Protein AF-A0A7S2JU33-F1 (afdb_monomer_lite)

Foldseek 3Di:
DPDDDQADPPDDDDDPPDQLVVQLVVVVVCVVVVNDDDPPDPCSSRVSSVVSCVVPVVDPDPPDQDKGKHADDCVLQVVDADADDDADADFIFIDRPPDSDGPDTHNHHDDNDPDDDDPDPPDD

Radius of gyration: 17.49 Å; chains: 1; bounding box: 51×39×40 Å

Sequence (124 aa):
HKVKGAFFQAFIGVTPRNQIIFRYLEYFVEYYEDKRPITKTKSKGVVLLREAYDSLYSEKSNDHEFWQEVKFDSKLFPSVEKPVGERRACHFVVRIPGSDNVPFYSRVKGSRMCGGKDTGHKGK

pLDDT: mean 72.65, std 16.46, range [34.34, 94.31]

Organism: NCBI:txid163516

Structure (mmCIF, N/CA/C/O backbone):
data_AF-A0A7S2JU33-F1
#
_entry.id   AF-A0A7S2JU33-F1
#
loop_
_atom_site.group_PDB
_atom_site.id
_atom_site.type_symbol
_atom_site.label_atom_id
_atom_site.label_alt_id
_atom_site.label_comp_id
_atom_site.label_asym_id
_atom_site.label_entity_id
_atom_site.label_seq_id
_atom_site.pdbx_PDB_ins_code
_atom_site.Cartn_x
_atom_site.Cartn_y
_atom_site.Cartn_z
_atom_site.occupancy
_atom_site.B_iso_or_equiv
_atom_site.auth_seq_id
_atom_site.auth_comp_id
_atom_site.auth_asym_id
_atom_site.auth_atom_id
_atom_site.pdbx_PDB_model_num
ATOM 1 N N . HIS A 1 1 ? -2.837 -14.569 5.053 1.00 34.34 1 HIS A N 1
ATOM 2 C CA . HIS A 1 1 ? -1.585 -14.129 4.398 1.00 34.34 1 HIS A CA 1
ATOM 3 C C . HIS A 1 1 ? -1.361 -12.638 4.658 1.00 34.34 1 HIS A C 1
ATOM 5 O O . HIS A 1 1 ? -2.140 -11.836 4.168 1.00 34.34 1 HIS A O 1
ATOM 11 N N . LYS A 1 2 ? -0.345 -12.238 5.443 1.00 36.22 2 LYS A N 1
ATOM 12 C CA . LYS A 1 2 ? 0.034 -10.814 5.568 1.00 36.22 2 LYS A CA 1
ATOM 13 C C . LYS A 1 2 ? 0.818 -10.415 4.319 1.00 36.22 2 LYS A C 1
ATOM 15 O O . LYS A 1 2 ? 1.929 -10.904 4.119 1.00 36.22 2 LYS A O 1
ATOM 20 N N . VAL A 1 3 ? 0.240 -9.569 3.470 1.00 38.72 3 VAL A N 1
ATOM 21 C CA . VAL A 1 3 ? 0.933 -9.045 2.285 1.00 38.72 3 VAL A CA 1
ATOM 22 C C . VAL A 1 3 ? 2.077 -8.154 2.776 1.00 38.72 3 VAL A C 1
ATOM 24 O O . VAL A 1 3 ? 1.845 -7.115 3.390 1.00 38.72 3 VAL A O 1
ATOM 27 N N . LYS A 1 4 ? 3.324 -8.582 2.552 1.00 34.88 4 LYS A N 1
ATOM 28 C CA . LYS A 1 4 ? 4.512 -7.767 2.827 1.00 34.88 4 LYS A CA 1
ATOM 29 C C . LYS A 1 4 ? 4.674 -6.739 1.707 1.00 34.88 4 LYS A C 1
ATOM 31 O O . LYS A 1 4 ? 5.037 -7.090 0.592 1.00 34.88 4 LYS A O 1
ATOM 36 N N . GLY A 1 5 ? 4.424 -5.473 2.018 1.00 43.19 5 GLY A N 1
ATOM 37 C CA . GLY A 1 5 ? 4.799 -4.325 1.195 1.00 43.19 5 GLY A CA 1
ATOM 38 C C . GLY A 1 5 ? 4.353 -3.020 1.844 1.00 43.19 5 GLY A C 1
ATOM 39 O O . GLY A 1 5 ? 3.424 -3.014 2.651 1.00 43.19 5 GLY A O 1
ATOM 40 N N . ALA A 1 6 ? 5.050 -1.926 1.541 1.00 46.31 6 ALA A N 1
ATOM 41 C CA . ALA A 1 6 ? 4.662 -0.604 2.011 1.00 46.31 6 ALA A CA 1
ATOM 42 C C . ALA A 1 6 ? 3.395 -0.190 1.260 1.00 46.31 6 ALA A C 1
ATOM 44 O O . ALA A 1 6 ? 3.415 -0.061 0.042 1.00 46.31 6 ALA A O 1
ATOM 45 N N . PHE A 1 7 ? 2.286 -0.025 1.971 1.00 52.75 7 PHE A N 1
ATOM 46 C CA . PHE A 1 7 ? 1.099 0.577 1.390 1.00 52.75 7 PHE A CA 1
ATOM 47 C C . PHE A 1 7 ? 1.438 2.064 1.175 1.00 52.75 7 PHE A C 1
ATOM 49 O O . PHE A 1 7 ? 1.737 2.780 2.125 1.00 52.75 7 PHE A O 1
ATOM 56 N N . PHE A 1 8 ? 1.544 2.517 -0.073 1.00 54.62 8 PHE A N 1
ATOM 57 C CA . PHE A 1 8 ? 1.901 3.903 -0.372 1.00 54.62 8 PHE A CA 1
ATOM 58 C C . PHE A 1 8 ? 0.642 4.671 -0.740 1.00 54.62 8 PHE A C 1
ATOM 60 O O . PHE A 1 8 ? -0.039 4.365 -1.712 1.00 54.62 8 PHE A O 1
ATOM 67 N N . GLN A 1 9 ? 0.322 5.673 0.067 1.00 55.00 9 GLN A N 1
ATOM 68 C CA . GLN A 1 9 ? -0.805 6.560 -0.163 1.00 55.00 9 GLN A CA 1
ATOM 69 C C . GLN A 1 9 ? -0.299 7.836 -0.842 1.00 55.00 9 GLN A C 1
ATOM 71 O O . GLN A 1 9 ? -0.249 8.890 -0.216 1.00 55.00 9 GLN A O 1
ATOM 76 N N . ALA A 1 10 ? 0.148 7.744 -2.096 1.00 53.56 10 ALA A N 1
ATOM 77 C CA . ALA A 1 10 ? 0.360 8.954 -2.900 1.00 53.56 10 ALA A CA 1
ATOM 78 C C . ALA A 1 10 ? -0.877 9.329 -3.706 1.00 53.56 10 ALA A C 1
ATOM 80 O O . ALA A 1 10 ? -1.193 10.510 -3.802 1.00 53.56 10 ALA A O 1
ATOM 81 N N . PHE A 1 11 ? -1.604 8.340 -4.229 1.00 53.12 11 PHE A N 1
ATOM 82 C CA . PHE A 1 11 ? -2.826 8.559 -4.994 1.00 53.12 11 PHE A CA 1
ATOM 83 C C . PHE A 1 11 ? -3.828 7.453 -4.668 1.00 53.12 11 PHE A C 1
ATOM 85 O O . PHE A 1 11 ? -3.491 6.273 -4.721 1.00 53.12 11 PHE A O 1
ATOM 92 N N . ILE A 1 12 ? -5.051 7.839 -4.305 1.00 60.50 12 ILE A N 1
ATOM 93 C CA . ILE A 1 12 ? -6.171 6.916 -4.118 1.00 60.50 12 ILE A CA 1
ATOM 94 C C . ILE A 1 12 ? -7.207 7.251 -5.192 1.00 60.50 12 ILE A C 1
ATOM 96 O O . ILE A 1 12 ? -7.834 8.307 -5.136 1.00 60.50 12 ILE A O 1
ATOM 100 N N . GLY A 1 13 ? -7.373 6.363 -6.170 1.00 66.56 13 GLY A N 1
ATOM 101 C CA . GLY A 1 13 ? -8.532 6.357 -7.060 1.00 66.56 13 GLY A CA 1
ATOM 102 C C . GLY A 1 13 ? -9.539 5.340 -6.542 1.00 66.56 13 GLY A C 1
ATOM 103 O O . GLY A 1 13 ? -9.174 4.188 -6.322 1.00 66.56 13 GLY A O 1
ATOM 104 N N . VAL A 1 14 ? -1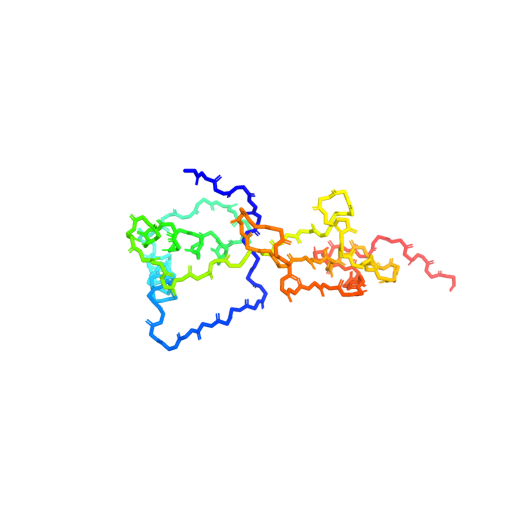0.783 5.757 -6.308 1.00 71.69 14 VAL A N 1
ATOM 105 C CA . VAL A 1 14 ? -11.844 4.874 -5.807 1.00 71.69 14 VAL A CA 1
ATOM 106 C C . VAL A 1 14 ? -13.170 5.161 -6.484 1.00 71.69 14 VAL A C 1
ATOM 108 O O . VAL A 1 14 ? -13.451 6.287 -6.891 1.00 71.69 14 VAL A O 1
ATOM 111 N N . THR A 1 15 ? -14.002 4.131 -6.574 1.00 74.94 15 THR A N 1
ATOM 112 C CA . THR A 1 15 ? -15.400 4.268 -6.974 1.00 74.94 15 THR A CA 1
ATOM 113 C C . THR A 1 15 ? -16.201 5.027 -5.905 1.00 74.94 15 THR A C 1
ATOM 115 O O . THR A 1 15 ? -15.839 5.010 -4.721 1.00 74.94 15 THR A O 1
ATOM 118 N N . PRO A 1 16 ? -17.307 5.701 -6.275 1.00 77.94 16 PRO A N 1
ATOM 119 C CA . PRO A 1 16 ? -18.219 6.272 -5.291 1.00 77.94 16 PRO A CA 1
ATOM 120 C C . PRO A 1 16 ? -18.680 5.213 -4.284 1.00 77.94 16 PRO A C 1
ATOM 122 O O . PRO A 1 16 ? -18.919 4.066 -4.651 1.00 77.94 16 PRO A O 1
ATOM 125 N N . ARG A 1 17 ? -18.849 5.608 -3.016 1.00 80.62 17 ARG A N 1
ATOM 126 C CA . ARG A 1 17 ? -19.317 4.720 -1.931 1.00 80.62 17 ARG A CA 1
ATOM 127 C C . ARG A 1 17 ? -18.389 3.533 -1.615 1.00 80.62 17 ARG A C 1
ATOM 129 O O . ARG A 1 17 ? -18.845 2.517 -1.101 1.00 80.62 17 ARG A O 1
ATOM 136 N N . ASN A 1 18 ? -17.087 3.664 -1.877 1.00 80.44 18 ASN A N 1
ATOM 137 C CA . ASN A 1 18 ? -16.110 2.621 -1.568 1.00 80.44 18 ASN A CA 1
ATOM 138 C C . ASN A 1 18 ? -16.001 2.353 -0.052 1.00 80.44 18 ASN A C 1
ATOM 140 O O . ASN A 1 18 ? -15.558 3.214 0.711 1.00 80.44 18 ASN A O 1
ATOM 144 N N . GLN A 1 19 ? -16.373 1.143 0.373 1.00 84.50 19 GLN A N 1
ATOM 145 C CA . GLN A 1 19 ? -16.446 0.762 1.789 1.00 84.50 19 GLN A CA 1
ATOM 146 C C . GLN A 1 19 ? -15.089 0.811 2.504 1.00 84.50 19 GLN A C 1
ATOM 148 O O . GLN A 1 19 ? -15.035 1.181 3.676 1.00 84.50 19 GLN A O 1
ATOM 153 N N . ILE A 1 20 ? -13.988 0.519 1.802 1.00 84.12 20 ILE A N 1
ATOM 154 C CA . ILE A 1 20 ? -12.632 0.592 2.369 1.00 84.12 20 ILE A CA 1
ATOM 155 C C . ILE A 1 20 ? -12.291 2.033 2.743 1.00 84.12 20 ILE A C 1
ATOM 157 O O . ILE A 1 20 ? -11.732 2.267 3.812 1.00 84.12 20 ILE A O 1
ATOM 161 N N . ILE A 1 21 ? -12.675 3.008 1.916 1.00 86.00 21 ILE A N 1
ATOM 162 C CA . ILE A 1 21 ? -12.450 4.426 2.223 1.00 86.00 21 ILE A CA 1
ATOM 163 C C . ILE A 1 21 ? -13.323 4.905 3.375 1.00 86.00 21 ILE A C 1
ATOM 165 O O . ILE A 1 21 ? -12.819 5.616 4.238 1.00 86.00 21 ILE A O 1
ATOM 169 N N . PHE A 1 22 ? -14.589 4.490 3.445 1.00 90.19 22 PHE A N 1
ATOM 170 C CA . PHE A 1 22 ? -15.429 4.820 4.601 1.00 90.19 22 PHE A CA 1
ATOM 171 C C . PHE A 1 22 ? -14.836 4.271 5.898 1.00 90.19 22 PHE A C 1
ATOM 173 O O . PHE A 1 22 ? -14.608 5.038 6.831 1.00 90.19 22 PHE A O 1
ATOM 180 N N . ARG A 1 23 ? -14.475 2.985 5.922 1.00 90.19 23 ARG A N 1
ATOM 181 C CA . ARG A 1 23 ? -13.854 2.358 7.094 1.00 90.19 23 ARG A CA 1
ATOM 182 C C . ARG A 1 23 ? -12.520 3.003 7.466 1.00 90.19 23 ARG A C 1
ATOM 184 O O . ARG A 1 23 ? -12.199 3.167 8.638 1.00 90.19 23 ARG A O 1
ATOM 191 N N . TYR A 1 24 ? -11.742 3.408 6.471 1.00 89.62 24 TYR A N 1
ATOM 192 C CA . TYR A 1 24 ? -10.502 4.142 6.683 1.00 89.62 24 TYR A CA 1
ATOM 193 C C . TYR A 1 24 ? -10.727 5.506 7.353 1.00 89.62 24 TYR A C 1
ATOM 195 O O . TYR A 1 24 ? -9.984 5.868 8.267 1.00 89.62 24 TYR A O 1
ATOM 203 N N . LEU A 1 25 ? -11.757 6.247 6.936 1.00 90.88 25 LEU A N 1
ATOM 204 C CA . LEU A 1 25 ? -12.137 7.513 7.565 1.00 90.88 25 LEU A CA 1
ATOM 205 C C . LEU A 1 25 ? -12.667 7.301 8.991 1.00 90.88 25 LEU A C 1
ATOM 207 O O . LEU A 1 25 ? -12.288 8.056 9.883 1.00 90.88 25 LEU A O 1
ATOM 211 N N . GLU A 1 26 ? -13.460 6.253 9.233 1.00 93.88 26 GLU A N 1
ATOM 212 C CA . GLU A 1 26 ? -13.903 5.856 10.581 1.00 93.88 26 GLU A CA 1
ATOM 213 C C . GLU A 1 26 ? -12.705 5.602 11.506 1.00 93.88 26 GLU A C 1
ATOM 215 O O . GLU A 1 26 ? -12.645 6.143 12.608 1.00 93.88 26 GLU A O 1
ATOM 220 N N . TYR A 1 27 ? -11.691 4.867 11.037 1.00 92.06 27 TYR A N 1
ATOM 221 C CA . TYR A 1 27 ? -10.481 4.614 11.825 1.00 92.06 27 TYR A CA 1
ATOM 222 C C . TYR A 1 27 ? -9.671 5.875 12.120 1.00 92.06 27 TYR A C 1
ATOM 224 O O . TYR A 1 27 ? -9.011 5.948 13.158 1.00 92.06 27 TYR A O 1
ATOM 232 N N . PHE A 1 28 ? -9.714 6.878 11.242 1.00 89.75 28 PHE A N 1
ATOM 233 C CA . PHE A 1 28 ? -9.148 8.183 11.563 1.00 89.75 28 PHE A CA 1
ATOM 234 C C . PHE A 1 28 ? -9.930 8.890 12.663 1.00 89.75 28 PHE A C 1
ATOM 236 O O . PHE A 1 28 ? -9.301 9.441 13.561 1.00 89.75 28 PHE A O 1
ATOM 243 N N . VAL A 1 29 ? -11.264 8.866 12.619 1.00 93.50 29 VAL A N 1
ATOM 244 C CA . VAL A 1 29 ? -12.100 9.439 13.685 1.00 93.50 29 VAL A CA 1
ATOM 245 C C . VAL A 1 29 ? -11.785 8.758 15.018 1.00 93.50 29 VAL A C 1
ATOM 247 O O . VAL A 1 29 ? -11.422 9.443 15.967 1.00 93.50 29 VAL A O 1
ATOM 250 N N . GLU A 1 30 ? -11.786 7.422 15.068 1.00 92.75 30 GLU A N 1
ATOM 251 C CA . GLU A 1 30 ? -11.417 6.658 16.271 1.00 92.75 30 GLU A CA 1
ATOM 252 C C . GLU A 1 30 ? -10.016 7.010 16.787 1.00 92.75 30 GLU A C 1
ATOM 254 O O . GLU A 1 30 ? -9.787 7.072 17.995 1.00 92.75 30 GLU A O 1
ATOM 259 N N . TYR A 1 31 ? -9.065 7.225 15.873 1.00 88.88 31 TYR A N 1
ATOM 260 C CA . TYR A 1 31 ? -7.710 7.630 16.221 1.00 88.88 31 TYR A CA 1
ATOM 261 C C . TYR A 1 31 ? -7.667 9.033 16.844 1.00 88.88 31 TYR A C 1
ATOM 263 O O . TYR A 1 31 ? -6.957 9.235 17.825 1.00 88.88 31 TYR A O 1
ATOM 271 N N . TYR A 1 32 ? -8.411 9.995 16.292 1.00 88.44 32 TYR A N 1
ATOM 272 C CA . TYR A 1 32 ? -8.48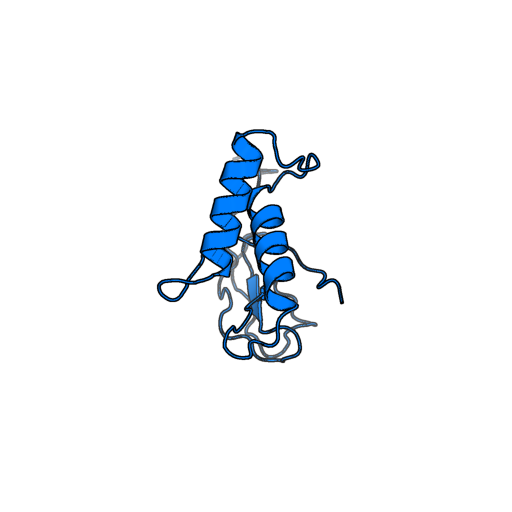8 11.358 16.830 1.00 88.44 32 TYR A CA 1
ATOM 273 C C . TYR A 1 32 ? -9.279 11.451 18.140 1.00 88.44 32 TYR A C 1
ATOM 275 O O . TYR A 1 32 ? -9.053 12.377 18.911 1.00 88.44 32 TYR A O 1
ATOM 283 N N . GLU A 1 33 ? -10.172 10.499 18.400 1.00 94.31 33 GLU A N 1
ATOM 284 C CA . GLU A 1 33 ? -10.922 10.375 19.655 1.00 94.31 33 GLU A CA 1
ATOM 285 C C . GLU A 1 33 ? -10.198 9.527 20.719 1.00 94.31 33 GLU A C 1
ATOM 287 O O . GLU A 1 33 ? -10.804 9.164 21.725 1.00 94.31 33 GLU A O 1
ATOM 292 N N . ASP A 1 34 ? -8.933 9.155 20.489 1.00 90.00 34 ASP A N 1
ATOM 293 C CA . ASP A 1 34 ? -8.124 8.292 21.366 1.00 90.00 34 ASP A CA 1
ATOM 294 C C . ASP A 1 34 ? -8.723 6.889 21.630 1.00 90.00 34 ASP A C 1
ATOM 296 O O . ASP A 1 34 ? -8.285 6.161 22.522 1.00 90.00 34 ASP A O 1
ATOM 300 N N . LYS A 1 35 ? -9.690 6.453 20.811 1.00 90.88 35 LYS A N 1
ATOM 301 C CA . LYS A 1 35 ? -10.331 5.126 20.893 1.00 90.88 35 LYS A CA 1
ATOM 302 C C . LYS A 1 35 ? -9.527 4.033 20.189 1.00 90.88 35 LYS A C 1
ATOM 304 O O . LYS A 1 35 ? -9.738 2.850 20.449 1.00 90.88 35 LYS A O 1
ATOM 309 N N . ARG A 1 36 ? -8.596 4.414 19.308 1.00 85.38 36 ARG A N 1
ATOM 310 C CA . ARG A 1 36 ? -7.726 3.494 18.563 1.00 85.38 36 ARG A CA 1
ATOM 311 C C . ARG A 1 36 ? -6.244 3.778 18.840 1.00 85.38 36 ARG 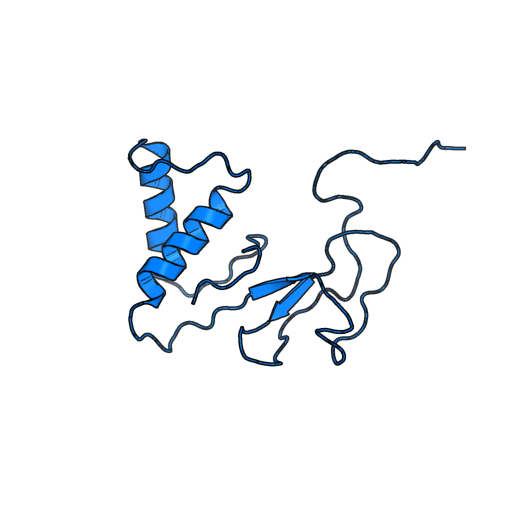A C 1
ATOM 313 O O . ARG A 1 36 ? -5.676 4.700 18.248 1.00 85.38 36 ARG A O 1
ATOM 320 N N . PRO A 1 37 ? -5.564 2.970 19.673 1.00 79.44 37 PRO A N 1
ATOM 321 C CA . PRO A 1 37 ? -4.131 3.117 19.884 1.00 79.44 37 PRO A CA 1
ATOM 322 C C . PRO A 1 37 ? -3.357 2.632 18.652 1.00 79.44 37 PRO A C 1
ATOM 324 O O . PRO A 1 37 ? -3.345 1.447 18.330 1.00 79.44 37 PRO A O 1
ATOM 327 N N . ILE A 1 38 ? -2.656 3.545 17.978 1.00 72.81 38 ILE A N 1
ATOM 328 C CA . ILE A 1 38 ? -1.723 3.203 16.897 1.00 72.81 38 ILE A CA 1
ATOM 329 C C . ILE A 1 38 ? -0.302 3.285 17.452 1.00 72.81 38 ILE A C 1
ATOM 331 O O . ILE A 1 38 ? 0.122 4.327 17.961 1.00 72.81 38 ILE A O 1
ATOM 335 N N . THR A 1 39 ? 0.466 2.196 17.341 1.00 61.78 39 THR A N 1
ATOM 336 C CA . THR A 1 39 ? 1.903 2.198 17.669 1.00 61.78 39 THR A CA 1
ATOM 337 C C . THR A 1 39 ? 2.630 3.313 16.913 1.00 61.78 39 THR A C 1
ATOM 339 O O . THR A 1 39 ? 2.218 3.668 15.815 1.00 61.78 39 THR A O 1
ATOM 342 N N . LYS A 1 40 ? 3.722 3.865 17.467 1.00 57.50 40 LYS A N 1
ATOM 343 C CA . LYS A 1 40 ? 4.495 5.005 16.917 1.00 57.50 40 LYS A CA 1
ATOM 344 C C . LYS A 1 40 ? 5.182 4.716 15.561 1.00 57.50 40 LYS A C 1
ATOM 346 O O . LYS A 1 40 ? 6.395 4.845 15.419 1.00 57.50 40 LYS A O 1
ATOM 351 N N . THR A 1 41 ? 4.430 4.341 14.537 1.00 59.56 41 THR A N 1
ATOM 352 C CA . THR A 1 41 ? 4.875 4.234 13.150 1.00 59.56 41 THR A CA 1
ATOM 353 C C . THR A 1 41 ? 4.682 5.579 12.458 1.00 59.56 41 THR A C 1
ATOM 355 O O . THR A 1 41 ? 3.646 6.223 12.613 1.00 59.56 41 THR A O 1
ATOM 358 N N . LYS A 1 42 ? 5.673 6.014 11.671 1.00 57.44 42 LYS A N 1
ATOM 359 C CA . LYS A 1 42 ? 5.708 7.350 11.043 1.00 57.44 42 LYS A CA 1
ATOM 360 C C . LYS A 1 42 ? 4.642 7.584 9.955 1.00 57.44 42 LYS A C 1
ATOM 362 O O . LYS A 1 42 ? 4.535 8.701 9.463 1.00 57.44 42 LYS A O 1
ATOM 367 N N . SER A 1 43 ? 3.836 6.581 9.603 1.00 69.88 43 SER A N 1
ATOM 368 C CA . SER A 1 43 ? 2.889 6.646 8.481 1.00 69.88 43 SER A CA 1
ATOM 369 C C . SER A 1 43 ? 1.489 6.184 8.897 1.00 69.88 43 SER A C 1
ATOM 371 O O . SER A 1 43 ? 1.027 5.127 8.483 1.00 69.88 43 SER A O 1
ATOM 373 N N . LYS A 1 44 ? 0.803 6.977 9.730 1.00 76.62 44 LYS A N 1
ATOM 374 C CA . LYS A 1 44 ? -0.532 6.644 10.275 1.00 76.62 44 LYS A CA 1
ATOM 375 C C . LYS A 1 44 ? -1.569 6.351 9.186 1.00 76.62 44 LYS A C 1
ATOM 377 O O . LYS A 1 44 ? -2.254 5.341 9.265 1.00 76.62 44 LYS A O 1
ATOM 382 N N . GLY A 1 45 ? -1.622 7.181 8.139 1.00 79.06 45 GLY A N 1
ATOM 383 C CA . GLY A 1 45 ? -2.565 6.994 7.030 1.00 79.06 45 GLY A CA 1
ATOM 384 C C . GLY A 1 45 ? -2.387 5.657 6.310 1.00 79.06 45 GLY A C 1
ATOM 385 O O . GLY A 1 45 ? -3.365 5.009 5.967 1.00 79.06 45 GLY A O 1
ATOM 386 N N . VAL A 1 46 ? -1.143 5.201 6.183 1.00 76.69 46 VAL A N 1
ATOM 387 C CA . VAL A 1 46 ? -0.796 3.913 5.578 1.00 76.69 46 VAL A CA 1
ATOM 388 C C . VAL A 1 46 ? -1.269 2.741 6.435 1.00 76.69 46 VAL A C 1
ATOM 390 O O . VAL A 1 46 ? -1.834 1.781 5.916 1.00 76.69 46 VAL A O 1
ATOM 393 N N . VAL A 1 47 ? -1.034 2.816 7.748 1.00 79.94 47 VAL A N 1
ATOM 394 C CA . VAL A 1 47 ? -1.421 1.759 8.691 1.00 79.94 47 VAL A CA 1
ATOM 395 C C . VAL A 1 47 ? -2.936 1.624 8.747 1.00 79.94 47 VAL A C 1
ATOM 397 O O . VAL A 1 47 ? -3.456 0.532 8.549 1.00 79.94 47 VAL A O 1
ATOM 400 N N . LEU A 1 48 ? -3.643 2.737 8.930 1.00 85.62 48 LEU A N 1
ATOM 401 C CA . LEU A 1 48 ? -5.098 2.729 9.036 1.00 85.62 48 LEU A CA 1
ATOM 402 C C . LEU A 1 48 ? -5.774 2.259 7.748 1.00 85.62 48 LEU A C 1
ATOM 404 O O . LEU A 1 48 ? -6.737 1.501 7.801 1.00 85.62 48 LEU A O 1
ATOM 408 N N . LEU A 1 49 ? -5.256 2.658 6.585 1.00 82.81 49 LEU A N 1
ATOM 409 C CA . LEU A 1 49 ? -5.820 2.225 5.309 1.00 82.81 49 LEU A CA 1
ATOM 410 C C . LEU A 1 49 ? -5.583 0.732 5.069 1.00 82.81 49 LEU A C 1
ATOM 412 O O . LEU A 1 49 ? -6.465 0.035 4.570 1.00 82.81 49 LEU A O 1
ATOM 416 N N . ARG A 1 50 ? -4.422 0.213 5.491 1.00 78.62 50 ARG A N 1
ATOM 417 C CA . ARG A 1 50 ? -4.152 -1.226 5.474 1.00 78.62 50 ARG A CA 1
ATOM 418 C C . ARG A 1 50 ? -5.105 -1.995 6.389 1.00 78.62 50 ARG A C 1
ATOM 420 O O . ARG A 1 50 ? -5.620 -3.028 5.977 1.00 78.62 50 ARG A O 1
ATOM 427 N N . GLU A 1 51 ? -5.334 -1.507 7.603 1.00 82.94 51 GLU A N 1
ATOM 428 C CA . GLU A 1 51 ? -6.266 -2.126 8.551 1.00 82.94 51 GLU A CA 1
ATOM 429 C C . GLU A 1 51 ? -7.702 -2.103 8.021 1.00 82.94 51 GLU A C 1
ATOM 431 O O . GLU A 1 51 ? -8.416 -3.096 8.146 1.00 82.94 51 GLU A O 1
ATOM 436 N N . ALA A 1 52 ? -8.123 -0.994 7.404 1.00 84.75 52 ALA A N 1
ATOM 437 C CA . ALA A 1 52 ? -9.448 -0.867 6.803 1.00 84.75 52 ALA A CA 1
ATOM 438 C C . ALA A 1 52 ? -9.628 -1.882 5.672 1.00 84.75 52 ALA A C 1
ATOM 440 O O . ALA A 1 52 ? -10.617 -2.617 5.652 1.00 84.75 52 ALA A O 1
ATOM 441 N N . TYR A 1 53 ? -8.625 -1.984 4.796 1.00 80.31 53 TYR A N 1
ATOM 442 C CA . TYR A 1 53 ? -8.580 -2.983 3.736 1.00 80.31 53 TYR A CA 1
ATOM 443 C C . TYR A 1 53 ? -8.674 -4.404 4.304 1.00 80.31 53 TYR A C 1
ATOM 445 O O . TYR A 1 53 ? -9.592 -5.136 3.955 1.00 80.31 53 TYR A O 1
ATOM 453 N N . ASP A 1 54 ? -7.774 -4.784 5.217 1.00 78.56 54 ASP A N 1
ATOM 454 C CA . ASP A 1 54 ? -7.725 -6.137 5.785 1.00 78.56 54 ASP A CA 1
ATOM 455 C C . ASP A 1 54 ? -9.024 -6.507 6.527 1.00 78.56 54 ASP A C 1
ATOM 457 O O . ASP A 1 54 ? -9.425 -7.670 6.500 1.00 78.56 54 ASP A O 1
ATOM 461 N N . SER A 1 55 ? -9.697 -5.533 7.156 1.00 84.19 55 SER A N 1
ATOM 462 C CA . SER A 1 55 ? -10.953 -5.768 7.883 1.00 84.19 55 SER A CA 1
ATOM 463 C C . SER A 1 55 ? -12.128 -6.133 6.976 1.00 84.19 55 SER A C 1
ATOM 465 O O . SER A 1 55 ? -12.971 -6.931 7.371 1.00 84.19 55 SER A O 1
ATOM 467 N N . LEU A 1 56 ? -12.158 -5.596 5.754 1.00 78.19 56 LEU A N 1
ATOM 468 C CA . LEU A 1 56 ? -13.237 -5.826 4.789 1.00 78.19 56 LEU A CA 1
ATOM 469 C C . LEU A 1 56 ? -12.878 -6.908 3.763 1.00 78.19 56 LEU A C 1
ATOM 471 O O . LEU A 1 56 ? -13.747 -7.622 3.283 1.00 78.19 56 LEU A O 1
ATOM 475 N N . TYR A 1 57 ? -11.590 -7.087 3.461 1.00 70.19 57 TYR A N 1
ATOM 476 C CA . TYR A 1 57 ? -11.110 -8.063 2.476 1.00 70.19 57 TYR A CA 1
ATOM 477 C C . TYR A 1 57 ? -11.204 -9.523 2.960 1.00 70.19 57 TYR A C 1
ATOM 479 O O . TYR A 1 57 ? -11.009 -10.454 2.183 1.00 70.19 57 TYR A O 1
ATOM 487 N N . SER A 1 58 ? -11.510 -9.752 4.243 1.00 59.66 58 SER A N 1
ATOM 488 C CA . SER A 1 58 ? -11.851 -11.094 4.738 1.00 59.66 58 SER A CA 1
ATOM 489 C C . SER A 1 58 ? -13.242 -11.571 4.292 1.00 59.66 58 SER A C 1
ATOM 491 O O . SER A 1 58 ? -13.548 -12.759 4.408 1.00 59.66 58 SER A O 1
ATOM 493 N N . GLU A 1 59 ? -14.051 -10.681 3.710 1.00 52.66 59 GLU A N 1
ATOM 494 C CA . GLU A 1 59 ? -15.346 -11.006 3.125 1.00 52.66 59 GLU A CA 1
ATOM 495 C C . GLU A 1 59 ? -15.227 -11.123 1.598 1.00 52.66 59 GLU A C 1
ATOM 497 O O . GLU A 1 59 ? -14.559 -10.337 0.932 1.00 52.66 59 GLU A O 1
ATOM 502 N N . LYS A 1 60 ? -15.843 -12.173 1.050 1.00 49.84 60 LYS A N 1
ATOM 503 C CA . LYS A 1 60 ? -15.739 -12.688 -0.326 1.00 49.84 60 LYS A CA 1
ATOM 504 C C . LYS A 1 60 ? -16.253 -11.716 -1.408 1.00 49.84 60 LYS A C 1
ATOM 506 O O . LYS A 1 60 ? -17.218 -12.025 -2.102 1.00 49.84 60 LYS A O 1
ATOM 511 N N . SER A 1 61 ? -15.624 -10.562 -1.575 1.00 49.47 61 SER A N 1
ATOM 512 C CA . SER A 1 61 ? -15.948 -9.603 -2.631 1.00 49.47 61 SER A CA 1
ATOM 513 C C . SER A 1 61 ? -14.879 -9.649 -3.724 1.00 49.47 61 SER A C 1
ATOM 515 O O . SER A 1 61 ? -13.752 -9.204 -3.523 1.00 49.47 61 SER A O 1
ATOM 517 N N . ASN A 1 62 ? -15.238 -10.201 -4.887 1.00 52.62 62 ASN A N 1
ATOM 518 C CA . ASN A 1 62 ? -14.417 -10.173 -6.106 1.00 52.62 62 ASN A CA 1
ATOM 519 C C . ASN A 1 62 ? -14.459 -8.803 -6.822 1.00 52.62 62 ASN A C 1
ATOM 521 O O . ASN A 1 62 ? -13.845 -8.657 -7.874 1.00 52.62 62 ASN A O 1
ATOM 525 N N . ASP A 1 63 ? -15.145 -7.797 -6.265 1.00 55.53 63 ASP A N 1
ATOM 526 C CA . ASP A 1 63 ? -15.385 -6.504 -6.929 1.00 55.53 63 ASP A CA 1
ATOM 527 C C . ASP A 1 63 ? -14.308 -5.447 -6.619 1.00 55.53 63 ASP A C 1
ATOM 529 O O . ASP A 1 63 ? -14.433 -4.272 -6.984 1.00 55.53 63 ASP A O 1
ATOM 533 N N . HIS A 1 64 ? -13.243 -5.823 -5.908 1.00 57.84 64 HIS A N 1
ATOM 534 C CA . HIS A 1 64 ? -12.176 -4.910 -5.506 1.00 57.84 64 HIS A CA 1
ATOM 535 C C . HIS A 1 64 ? -10.816 -5.413 -5.985 1.00 57.84 64 HIS A C 1
ATOM 537 O O . HIS A 1 64 ? -10.228 -6.321 -5.400 1.00 57.84 64 HIS A O 1
ATOM 543 N N . GLU A 1 65 ? -10.276 -4.776 -7.025 1.00 64.50 65 GLU A N 1
ATOM 544 C CA . GLU A 1 65 ? -8.887 -4.993 -7.414 1.00 64.50 65 GLU A CA 1
ATOM 545 C C . GLU A 1 65 ? -7.954 -4.176 -6.519 1.00 64.50 65 GLU A C 1
ATOM 547 O O . GLU A 1 65 ? -7.959 -2.943 -6.520 1.00 64.50 65 GLU A O 1
ATOM 552 N N . PHE A 1 66 ? -7.125 -4.872 -5.741 1.00 69.31 66 PHE A N 1
ATOM 553 C CA . PHE A 1 66 ? -6.077 -4.229 -4.965 1.00 69.31 66 PHE A CA 1
ATOM 554 C C . PHE A 1 66 ? -4.818 -4.068 -5.800 1.00 69.31 66 PHE A C 1
ATOM 556 O O . PHE A 1 66 ? -4.152 -5.040 -6.164 1.00 69.31 66 PHE A O 1
ATOM 563 N N . TRP A 1 67 ? -4.475 -2.819 -6.073 1.00 76.00 67 TRP A N 1
ATOM 564 C CA . TRP A 1 67 ? -3.263 -2.469 -6.786 1.00 76.00 67 TRP A CA 1
ATOM 565 C C . TRP A 1 67 ? -2.216 -1.987 -5.790 1.00 76.00 67 TRP A C 1
ATOM 567 O O . TRP A 1 67 ? -2.413 -1.028 -5.045 1.00 76.00 67 TRP A O 1
ATOM 577 N N . GLN A 1 68 ? -1.094 -2.694 -5.755 1.00 75.12 68 GLN A N 1
ATOM 578 C CA . GLN A 1 68 ? -0.017 -2.463 -4.815 1.00 75.12 68 GLN A CA 1
ATOM 579 C C . GLN A 1 68 ? 1.121 -1.711 -5.489 1.00 75.12 68 GLN A C 1
ATOM 581 O O . GLN A 1 68 ? 1.740 -2.216 -6.425 1.00 75.12 68 GLN A O 1
ATOM 586 N N . GLU A 1 69 ? 1.461 -0.544 -4.955 1.00 77.88 69 GLU A N 1
ATOM 587 C CA . GLU A 1 69 ? 2.684 0.143 -5.340 1.00 77.88 69 GLU A CA 1
ATOM 588 C C . GLU A 1 69 ? 3.903 -0.464 -4.623 1.00 77.88 69 GLU A C 1
ATOM 590 O O . GLU A 1 69 ? 3.911 -0.640 -3.402 1.00 77.88 69 GLU A O 1
ATOM 595 N N . VAL A 1 70 ? 4.948 -0.800 -5.378 1.00 80.62 70 VAL A N 1
ATOM 596 C CA . VAL A 1 70 ? 6.232 -1.290 -4.864 1.00 80.62 70 VAL A CA 1
ATOM 597 C C . VAL A 1 70 ? 7.392 -0.633 -5.602 1.00 80.62 70 VAL A C 1
ATOM 599 O O . VAL A 1 70 ? 7.252 -0.134 -6.717 1.00 80.62 70 VAL A O 1
ATOM 602 N N . LYS A 1 71 ? 8.573 -0.608 -4.980 1.00 82.94 71 LYS A N 1
ATOM 603 C CA . LYS A 1 71 ? 9.780 -0.072 -5.620 1.00 82.94 71 LYS A CA 1
ATOM 604 C C . LYS A 1 71 ? 10.135 -0.917 -6.847 1.00 82.94 71 LYS A C 1
ATOM 606 O O . LYS A 1 71 ? 10.124 -2.144 -6.763 1.00 82.94 71 LYS A O 1
ATOM 611 N N . PHE A 1 72 ? 10.474 -0.265 -7.958 1.00 86.25 72 PHE A N 1
ATOM 612 C CA . PHE A 1 72 ? 10.942 -0.960 -9.154 1.00 86.25 72 PHE A CA 1
ATOM 613 C C . PHE A 1 72 ? 12.228 -1.747 -8.860 1.00 86.25 72 PHE A C 1
ATOM 615 O O . PHE A 1 72 ? 13.182 -1.211 -8.290 1.00 86.25 72 PHE A O 1
ATOM 622 N N . ASP A 1 73 ? 12.254 -2.999 -9.307 1.00 86.69 73 ASP A N 1
ATOM 623 C CA . ASP A 1 73 ? 13.417 -3.881 -9.325 1.00 86.69 73 ASP A CA 1
ATOM 624 C C . ASP A 1 73 ? 13.409 -4.631 -10.661 1.00 86.69 73 ASP A C 1
ATOM 626 O O . ASP A 1 73 ? 12.456 -5.344 -10.973 1.00 86.69 73 ASP A O 1
ATOM 630 N N . SER A 1 74 ? 14.468 -4.485 -11.458 1.00 88.44 74 SER A N 1
ATOM 631 C CA . SER A 1 74 ? 14.545 -5.099 -12.788 1.00 88.44 74 SER A CA 1
ATOM 632 C C . SER A 1 74 ? 14.597 -6.628 -12.767 1.00 88.44 74 SER A C 1
ATOM 634 O O . SER A 1 74 ? 14.369 -7.248 -13.798 1.00 88.44 74 SER A O 1
ATOM 636 N N . LYS A 1 75 ? 14.936 -7.246 -11.629 1.00 89.06 75 LYS A N 1
ATOM 637 C CA . LYS A 1 75 ? 14.879 -8.704 -11.463 1.00 89.06 75 LYS A CA 1
ATOM 638 C C . LYS A 1 75 ? 13.453 -9.174 -11.202 1.00 89.06 75 LYS A C 1
ATOM 640 O O . LYS A 1 75 ? 13.085 -10.249 -11.655 1.00 89.06 75 LYS A O 1
ATOM 645 N N . LEU A 1 76 ? 12.675 -8.378 -10.468 1.00 85.44 76 LEU A N 1
ATOM 646 C CA . LEU A 1 76 ? 11.280 -8.693 -10.152 1.00 85.44 76 LEU A CA 1
ATOM 647 C C . LEU A 1 76 ? 10.327 -8.309 -11.289 1.00 85.44 76 LEU A C 1
ATOM 649 O O . LEU A 1 76 ? 9.285 -8.935 -11.434 1.00 85.44 76 LEU A O 1
ATOM 653 N N . PHE A 1 77 ? 10.685 -7.304 -12.090 1.00 89.38 77 PHE A N 1
ATOM 654 C CA . PHE A 1 77 ? 9.863 -6.781 -13.182 1.00 89.38 77 PHE A CA 1
ATOM 655 C C . PHE A 1 77 ? 10.686 -6.653 -14.476 1.00 89.38 77 PHE A C 1
ATOM 657 O O . PHE A 1 77 ? 10.923 -5.538 -14.945 1.00 89.38 77 PHE A O 1
ATOM 664 N N . PRO A 1 78 ? 11.167 -7.771 -15.057 1.00 90.62 78 PRO A N 1
ATOM 665 C CA . PRO A 1 78 ? 12.063 -7.740 -16.216 1.00 90.62 78 PRO A CA 1
ATOM 666 C C . PRO A 1 78 ? 11.392 -7.222 -17.497 1.00 90.62 78 PRO A C 1
ATOM 668 O O . PRO A 1 78 ? 12.082 -6.727 -18.384 1.00 90.62 78 PRO A O 1
ATOM 671 N N . SER A 1 79 ? 10.063 -7.321 -17.590 1.00 89.56 79 SER A N 1
ATOM 672 C CA . SER A 1 79 ? 9.256 -6.826 -18.713 1.00 89.56 79 SER A CA 1
ATOM 673 C C . SER A 1 79 ? 8.970 -5.323 -18.652 1.00 89.56 79 SER A C 1
ATOM 675 O O . SER A 1 79 ? 8.525 -4.744 -19.640 1.00 89.56 79 SER A O 1
ATOM 677 N N . VAL A 1 80 ? 9.214 -4.679 -17.508 1.00 89.25 80 VAL A N 1
ATOM 678 C CA . VAL A 1 80 ? 8.972 -3.248 -17.321 1.00 89.25 80 VAL A CA 1
ATOM 679 C C . VAL A 1 80 ? 10.209 -2.470 -17.752 1.00 89.25 80 VAL A C 1
ATOM 681 O O . VAL A 1 80 ? 11.328 -2.737 -17.306 1.00 89.25 80 VAL A O 1
ATOM 684 N N . GLU A 1 81 ? 10.003 -1.476 -18.614 1.00 91.31 81 GLU A N 1
ATOM 685 C CA . GLU A 1 81 ? 11.068 -0.594 -19.080 1.00 91.31 81 GLU A CA 1
ATOM 686 C C . GLU A 1 81 ? 11.779 0.084 -17.898 1.00 91.31 81 GLU A C 1
ATOM 688 O O . GLU A 1 81 ? 11.151 0.611 -16.975 1.00 91.31 81 GLU A O 1
ATOM 693 N N . LYS A 1 82 ? 13.117 0.071 -17.926 1.00 89.62 82 LYS A N 1
ATOM 694 C CA . LYS A 1 82 ? 13.933 0.608 -16.835 1.00 89.62 82 LYS A CA 1
ATOM 695 C C . LYS A 1 82 ? 13.713 2.120 -16.693 1.00 89.62 82 LYS A C 1
ATOM 697 O O . LYS A 1 82 ? 13.925 2.845 -17.664 1.00 89.62 82 LYS A O 1
ATOM 702 N N . PRO A 1 83 ? 13.407 2.623 -15.483 1.00 86.81 83 PRO A N 1
ATOM 703 C CA . PRO A 1 83 ? 13.249 4.054 -15.263 1.00 86.81 83 PRO A CA 1
ATOM 704 C C . PRO A 1 83 ? 14.538 4.830 -15.576 1.00 86.81 83 PRO A C 1
ATOM 706 O O . PRO A 1 83 ? 15.617 4.481 -15.082 1.00 86.81 83 PRO A O 1
ATOM 709 N N . VAL A 1 84 ? 14.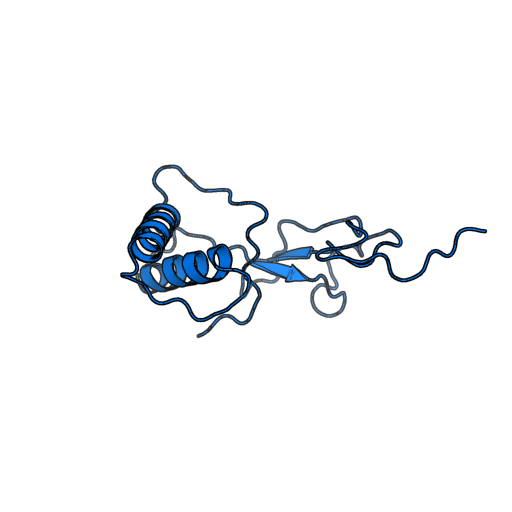429 5.910 -16.350 1.00 85.25 84 VAL A N 1
ATOM 710 C CA . VAL A 1 84 ? 15.560 6.762 -16.761 1.00 85.25 84 VAL A CA 1
ATOM 711 C C . VAL A 1 84 ? 15.809 7.919 -15.783 1.00 85.25 84 VAL A C 1
ATOM 713 O O . VAL A 1 84 ? 14.942 8.272 -14.987 1.00 85.25 84 VAL A O 1
ATOM 716 N N . GLY A 1 85 ? 17.004 8.519 -15.815 1.00 80.81 85 GLY A N 1
ATOM 717 C CA . GLY A 1 85 ? 17.394 9.652 -14.962 1.00 80.81 85 GLY A CA 1
ATOM 718 C C . GLY A 1 85 ? 18.345 9.302 -13.807 1.00 80.81 85 GLY A C 1
ATOM 719 O O . GLY A 1 85 ? 18.675 8.138 -13.554 1.00 80.81 85 GLY A O 1
ATOM 720 N N . GLU A 1 86 ? 18.797 10.342 -13.103 1.00 74.06 86 GLU A N 1
ATOM 721 C CA . GLU A 1 86 ? 19.895 10.283 -12.114 1.00 74.06 86 GLU A CA 1
ATOM 722 C C . GLU A 1 86 ? 19.434 10.379 -10.655 1.00 74.06 86 GLU A C 1
ATOM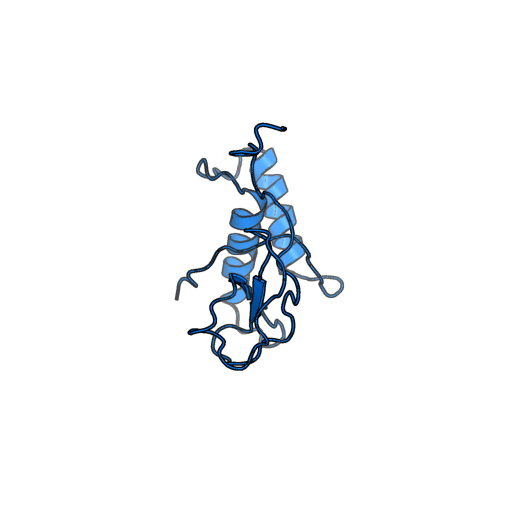 724 O O . GLU A 1 86 ? 20.226 10.335 -9.714 1.00 74.06 86 GLU A O 1
ATOM 729 N N . ARG A 1 87 ? 18.136 10.569 -10.438 1.00 73.69 87 ARG A N 1
ATOM 730 C CA . ARG A 1 87 ? 17.587 10.763 -9.100 1.00 73.69 87 ARG A CA 1
ATOM 731 C C . ARG A 1 87 ? 17.400 9.419 -8.393 1.00 73.69 87 ARG A C 1
ATOM 733 O O . ARG A 1 87 ? 17.293 8.370 -9.025 1.00 73.69 87 ARG A O 1
ATOM 740 N N . ARG A 1 88 ? 17.382 9.439 -7.058 1.00 69.19 88 ARG A N 1
ATOM 741 C CA . ARG A 1 88 ? 17.487 8.218 -6.234 1.00 69.19 88 ARG A CA 1
ATOM 742 C C . ARG A 1 88 ? 16.162 7.644 -5.731 1.00 69.19 88 ARG A C 1
ATOM 744 O O . ARG A 1 88 ? 16.162 6.541 -5.190 1.00 69.19 88 ARG A O 1
ATOM 751 N N . ALA A 1 89 ? 15.057 8.371 -5.862 1.00 68.75 89 ALA A N 1
ATOM 752 C CA . ALA A 1 89 ? 13.763 7.986 -5.299 1.00 68.75 89 ALA A CA 1
ATOM 753 C C . ALA A 1 89 ? 12.664 7.928 -6.370 1.00 68.75 89 ALA A C 1
ATOM 755 O O . ALA A 1 89 ? 12.926 8.158 -7.551 1.00 68.75 89 ALA A O 1
ATOM 756 N N . CYS A 1 90 ? 11.443 7.599 -5.941 1.00 73.81 90 CYS A N 1
ATOM 757 C CA . CYS A 1 90 ? 10.232 7.700 -6.758 1.00 73.81 90 CYS A CA 1
ATOM 758 C C . CYS A 1 90 ? 10.279 6.913 -8.078 1.00 73.81 90 CYS A C 1
ATOM 760 O O . CYS A 1 90 ? 9.814 7.402 -9.098 1.00 73.81 90 CYS A O 1
ATOM 762 N N . HIS A 1 91 ? 10.876 5.719 -8.068 1.00 82.56 91 HIS A N 1
ATOM 763 C CA . HIS A 1 91 ? 10.770 4.751 -9.159 1.00 82.56 91 HIS A CA 1
ATOM 764 C C . HIS A 1 91 ? 9.944 3.570 -8.663 1.00 82.56 91 HIS A C 1
ATOM 766 O O . HIS A 1 91 ? 10.461 2.638 -8.041 1.00 82.56 91 HIS A O 1
ATOM 772 N N . PHE A 1 92 ? 8.642 3.659 -8.888 1.00 85.31 92 PHE A N 1
ATOM 773 C CA . PHE A 1 92 ? 7.680 2.690 -8.397 1.00 85.31 92 PHE A CA 1
ATOM 774 C C . PHE A 1 92 ? 6.950 2.010 -9.551 1.00 85.31 92 PHE A C 1
ATOM 776 O O . PHE A 1 92 ? 6.825 2.565 -10.646 1.00 85.31 92 PHE A O 1
ATOM 783 N N . VAL A 1 93 ? 6.486 0.798 -9.280 1.00 85.62 93 VAL A N 1
ATOM 784 C CA . VAL A 1 93 ? 5.569 0.036 -10.121 1.00 85.62 93 VAL A CA 1
ATOM 785 C C . VAL A 1 93 ? 4.307 -0.239 -9.323 1.00 85.62 93 VAL A C 1
ATOM 787 O O . VAL A 1 93 ? 4.374 -0.528 -8.130 1.00 85.62 93 VAL A O 1
ATOM 790 N N . VAL A 1 94 ? 3.163 -0.167 -9.982 1.00 84.44 94 VAL A N 1
ATOM 791 C CA . VAL A 1 94 ? 1.875 -0.585 -9.444 1.00 84.44 94 VAL A CA 1
ATOM 792 C C . VAL A 1 94 ? 1.594 -1.964 -10.011 1.00 84.44 94 VAL A C 1
ATOM 794 O O . VAL A 1 94 ? 1.526 -2.112 -11.226 1.00 84.44 94 VAL A O 1
ATOM 797 N N . ARG A 1 95 ? 1.462 -2.968 -9.145 1.00 81.31 95 ARG A N 1
ATOM 798 C CA . ARG A 1 95 ? 1.191 -4.362 -9.516 1.00 81.31 95 ARG A CA 1
ATOM 799 C C . ARG A 1 95 ? -0.096 -4.866 -8.891 1.00 81.31 95 ARG A C 1
ATOM 801 O O . ARG A 1 95 ? -0.453 -4.457 -7.789 1.00 81.31 95 ARG A O 1
ATOM 808 N N . ILE A 1 96 ? -0.716 -5.847 -9.528 1.00 81.00 96 ILE A N 1
ATOM 809 C CA . ILE A 1 96 ? -1.767 -6.650 -8.899 1.00 81.00 96 ILE A CA 1
ATOM 810 C C . ILE A 1 96 ? -1.083 -7.807 -8.153 1.00 81.00 96 ILE A C 1
ATOM 812 O O . ILE A 1 96 ? -0.358 -8.589 -8.775 1.00 81.00 96 ILE A O 1
ATOM 816 N N . PRO A 1 97 ? -1.202 -7.938 -6.817 1.00 74.56 97 PRO A N 1
ATOM 817 C CA . PRO A 1 97 ? -0.526 -9.015 -6.106 1.00 74.56 97 PRO A CA 1
ATOM 818 C C . PRO A 1 97 ? -0.941 -10.407 -6.596 1.00 74.56 97 PRO A C 1
ATOM 820 O O . PRO A 1 97 ? -2.120 -10.726 -6.621 1.00 74.56 97 PRO A O 1
ATOM 823 N N . GLY A 1 98 ? 0.041 -11.247 -6.947 1.00 75.25 98 GLY A N 1
ATOM 824 C CA . GLY A 1 98 ? -0.214 -12.592 -7.481 1.00 75.25 98 GLY A CA 1
ATOM 825 C C . GLY A 1 98 ? -0.355 -12.638 -9.005 1.00 75.25 98 GLY A C 1
ATOM 826 O O . GLY A 1 98 ? -0.560 -13.712 -9.553 1.00 75.25 98 GLY A O 1
ATOM 827 N N . SER A 1 99 ? -0.204 -11.496 -9.677 1.00 78.56 99 SER A N 1
ATOM 828 C CA . SER A 1 99 ? -0.163 -11.368 -11.130 1.00 78.56 99 SER A CA 1
ATOM 829 C C . SER A 1 99 ? 1.156 -10.727 -11.573 1.00 78.56 99 SER A C 1
ATOM 831 O O . SER A 1 99 ? 1.765 -9.962 -10.819 1.00 78.56 99 SER A O 1
ATOM 833 N N . ASP A 1 100 ? 1.553 -10.998 -12.815 1.00 78.94 100 ASP A N 1
ATOM 834 C CA . ASP A 1 100 ? 2.647 -10.301 -13.505 1.00 78.94 100 ASP A CA 1
ATOM 835 C C . ASP A 1 100 ? 2.190 -8.969 -14.132 1.00 78.94 100 ASP A C 1
ATOM 837 O O . ASP A 1 100 ? 2.974 -8.268 -14.773 1.00 78.94 100 ASP A O 1
ATOM 841 N N . ASN A 1 101 ? 0.917 -8.598 -13.950 1.00 82.62 101 ASN A N 1
ATOM 842 C CA . ASN A 1 101 ? 0.361 -7.367 -14.488 1.00 82.62 101 ASN A CA 1
ATOM 843 C C . ASN A 1 101 ? 0.872 -6.132 -13.723 1.00 82.62 101 ASN A C 1
ATOM 845 O O . ASN A 1 101 ? 0.664 -5.994 -12.510 1.00 82.62 101 ASN A O 1
ATOM 849 N N . VAL A 1 102 ? 1.504 -5.217 -14.464 1.00 85.19 102 VAL A N 1
ATOM 850 C CA . VAL A 1 102 ? 1.997 -3.918 -13.990 1.00 85.19 102 VAL A CA 1
ATOM 851 C C . VAL A 1 102 ? 1.281 -2.808 -14.767 1.00 85.19 102 VAL A C 1
ATOM 853 O O . VAL A 1 102 ? 1.816 -2.311 -15.760 1.00 85.19 102 VAL A O 1
ATOM 856 N N . PRO A 1 103 ? 0.059 -2.419 -14.364 1.00 81.38 103 PRO A N 1
ATOM 857 C CA . PRO A 1 103 ? -0.732 -1.434 -15.103 1.00 81.38 103 PRO A CA 1
ATOM 858 C C . PRO A 1 103 ? -0.107 -0.032 -15.127 1.00 81.38 103 PRO A C 1
ATOM 860 O O . PRO A 1 103 ? -0.314 0.715 -16.082 1.00 81.38 103 PRO A O 1
ATOM 863 N N . PHE A 1 104 ? 0.681 0.333 -14.108 1.00 84.50 104 PHE A N 1
ATOM 864 C CA . PHE A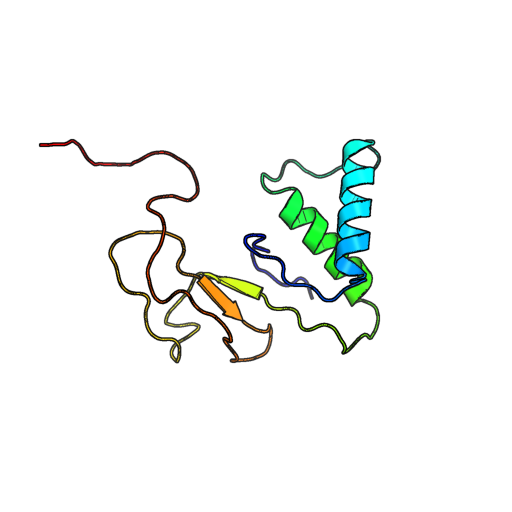 1 104 ? 1.359 1.629 -14.044 1.00 84.50 104 PHE A CA 1
ATOM 865 C C . PHE A 1 104 ? 2.791 1.474 -13.553 1.00 84.50 104 PHE A C 1
ATOM 867 O O . PHE A 1 104 ? 3.074 0.710 -12.632 1.00 84.50 104 PHE A O 1
ATOM 874 N N . TYR A 1 105 ? 3.704 2.252 -14.125 1.00 87.00 105 TYR A N 1
ATOM 875 C CA . TYR A 1 105 ? 5.072 2.349 -13.637 1.00 87.00 105 TYR A CA 1
ATOM 876 C C . TYR A 1 105 ? 5.653 3.733 -13.910 1.00 87.00 105 TYR A C 1
ATOM 878 O O . TYR A 1 105 ? 5.305 4.413 -14.876 1.00 87.00 105 TYR A O 1
ATOM 886 N N . SER A 1 106 ? 6.566 4.159 -13.043 1.00 83.94 106 SER A N 1
ATOM 887 C CA . SER A 1 106 ? 7.315 5.398 -13.235 1.00 83.94 106 SER A CA 1
ATOM 888 C C . SER A 1 106 ? 8.386 5.195 -14.307 1.00 83.94 106 SER A C 1
ATOM 890 O O . SER A 1 106 ? 9.341 4.457 -14.086 1.00 83.94 106 SER A O 1
ATOM 892 N N . ARG A 1 107 ? 8.281 5.888 -15.445 1.00 85.81 107 ARG A N 1
ATOM 893 C CA . ARG A 1 107 ? 9.318 5.860 -16.500 1.00 85.81 107 ARG A CA 1
ATOM 894 C C . ARG A 1 107 ? 10.571 6.659 -16.152 1.00 85.81 107 ARG A C 1
ATOM 896 O O . ARG A 1 107 ? 11.620 6.461 -16.752 1.00 85.81 107 ARG A O 1
ATOM 903 N N . VAL A 1 108 ? 10.476 7.567 -15.188 1.00 82.00 108 VAL A N 1
ATOM 904 C CA . VAL A 1 108 ? 11.567 8.462 -14.794 1.00 82.00 108 VAL A CA 1
ATOM 905 C C . VAL A 1 108 ? 11.820 8.296 -13.305 1.00 82.00 108 VAL A C 1
ATOM 907 O O . VAL A 1 108 ? 10.883 8.238 -12.510 1.00 82.00 108 VAL A O 1
ATOM 910 N N . LYS A 1 109 ? 13.091 8.239 -12.906 1.00 81.06 109 LYS A N 1
ATOM 911 C CA . LYS A 1 109 ? 13.479 8.318 -11.499 1.00 81.06 109 LYS A CA 1
ATOM 912 C C . LYS A 1 109 ? 13.167 9.729 -10.995 1.00 81.06 109 LYS A C 1
ATOM 914 O O . LYS A 1 109 ? 13.757 10.696 -11.473 1.00 81.06 109 LYS A O 1
ATOM 919 N N . GLY A 1 110 ? 12.214 9.834 -10.068 1.00 72.00 110 GLY A N 1
ATOM 920 C CA . GLY A 1 110 ? 11.630 11.101 -9.615 1.00 72.00 110 GLY A CA 1
ATOM 921 C C . GLY A 1 110 ? 12.467 11.880 -8.591 1.00 72.00 110 GLY A C 1
ATOM 922 O O . GLY A 1 110 ? 13.593 12.261 -8.862 1.00 72.00 110 GLY A O 1
ATOM 923 N N . SER A 1 111 ? 11.900 12.223 -7.430 1.00 65.44 111 SER A N 1
ATOM 924 C CA . SER A 1 111 ? 12.480 13.204 -6.489 1.00 65.44 111 SER A CA 1
ATOM 925 C C . SER A 1 111 ? 13.941 12.928 -6.068 1.00 65.44 111 SER A C 1
ATOM 927 O O . SER A 1 111 ? 14.388 11.781 -5.960 1.00 65.44 111 SER A O 1
ATOM 929 N N . ARG A 1 112 ? 14.688 13.998 -5.735 1.00 58.78 112 ARG A N 1
ATOM 930 C CA . ARG A 1 112 ? 15.984 13.903 -5.024 1.00 58.78 112 ARG A CA 1
ATOM 931 C C . ARG A 1 112 ? 15.822 13.265 -3.635 1.00 58.78 112 ARG A C 1
ATOM 933 O O . ARG A 1 112 ? 16.751 12.601 -3.167 1.00 58.78 112 ARG A O 1
ATOM 940 N N . MET A 1 113 ? 14.659 13.427 -2.992 1.00 55.94 113 MET A N 1
ATOM 941 C CA . MET A 1 113 ? 14.385 12.949 -1.634 1.00 55.94 113 MET A CA 1
ATOM 942 C C . MET A 1 113 ? 12.903 12.669 -1.356 1.00 55.94 113 MET A C 1
ATOM 944 O O . MET A 1 113 ? 12.050 13.519 -1.595 1.00 55.94 113 MET A O 1
ATOM 948 N N . CYS A 1 114 ? 12.627 11.528 -0.722 1.00 54.53 114 CYS A N 1
ATOM 949 C CA . CYS A 1 114 ? 11.495 11.368 0.191 1.00 54.53 114 CYS A CA 1
ATOM 950 C C . CYS A 1 114 ? 12.089 11.351 1.613 1.00 54.53 114 CYS A C 1
ATOM 952 O O . CYS A 1 114 ? 12.525 10.303 2.079 1.00 54.53 114 CYS A O 1
ATOM 954 N N . GLY A 1 115 ? 12.195 12.526 2.250 1.00 51.34 115 GLY A N 1
ATOM 955 C CA . GLY A 1 115 ? 12.798 12.728 3.582 1.00 51.34 115 GLY A CA 1
ATOM 956 C C . GLY A 1 115 ? 14.170 13.422 3.543 1.00 51.34 115 GLY A C 1
ATOM 957 O O . GLY A 1 115 ? 15.133 12.830 3.068 1.00 51.34 115 GLY A O 1
ATOM 958 N N . GLY A 1 116 ? 14.246 14.674 4.029 1.00 45.84 116 GLY A N 1
ATOM 959 C CA . GLY A 1 116 ? 15.454 15.530 4.089 1.00 45.84 116 GLY A CA 1
ATOM 960 C C . GLY A 1 116 ? 16.713 14.811 4.609 1.00 45.84 116 GLY A C 1
ATOM 961 O O . GLY A 1 116 ? 16.601 13.905 5.424 1.00 45.84 116 GLY A O 1
ATOM 962 N N . LYS A 1 117 ? 17.957 15.113 4.222 1.00 43.03 117 LYS A N 1
ATOM 963 C CA . LYS A 1 117 ? 18.617 16.330 3.717 1.00 43.03 117 LYS A CA 1
ATOM 964 C C . LYS A 1 117 ? 19.453 16.015 2.465 1.00 43.03 117 LYS A C 1
ATOM 966 O O . LYS A 1 117 ? 19.895 14.877 2.292 1.00 43.03 117 LYS A O 1
ATOM 971 N N . ASP A 1 118 ? 19.699 17.031 1.636 1.00 50.06 118 ASP A N 1
ATOM 972 C CA . ASP A 1 118 ? 20.618 16.962 0.498 1.00 50.06 118 ASP A CA 1
ATOM 973 C C . ASP A 1 118 ? 22.017 16.565 0.977 1.00 50.06 118 ASP A C 1
ATOM 975 O O . ASP A 1 118 ? 22.794 17.375 1.479 1.00 50.06 118 ASP A O 1
ATOM 979 N N . THR A 1 119 ? 22.360 15.291 0.845 1.00 48.25 119 THR A N 1
ATOM 980 C CA . THR A 1 119 ? 23.726 14.839 1.071 1.00 48.25 119 THR A CA 1
ATOM 981 C C . THR A 1 119 ? 24.517 15.060 -0.212 1.00 48.25 119 THR A C 1
ATOM 983 O O . THR A 1 119 ? 24.466 14.225 -1.114 1.00 48.25 119 THR A O 1
ATOM 986 N N . GLY A 1 120 ? 25.255 16.173 -0.277 1.00 46.78 120 GLY A N 1
ATOM 987 C CA . GLY A 1 120 ? 26.532 16.198 -0.997 1.00 46.78 120 GLY A CA 1
ATOM 988 C C . GLY A 1 120 ? 26.657 17.046 -2.266 1.00 46.78 120 GLY A C 1
ATOM 989 O O . GLY A 1 120 ? 27.446 16.678 -3.129 1.00 46.78 120 GLY A O 1
ATOM 990 N N . HIS A 1 121 ? 25.977 18.187 -2.398 1.00 41.75 121 HIS A N 1
ATOM 991 C CA . HIS A 1 121 ? 26.496 19.252 -3.268 1.00 41.75 121 HIS A CA 1
ATOM 992 C C . HIS A 1 121 ? 27.147 20.328 -2.401 1.00 41.75 121 HIS A C 1
ATOM 994 O O . HIS A 1 121 ? 26.503 21.273 -1.957 1.00 41.75 121 HIS A O 1
ATOM 1000 N N . LYS A 1 122 ? 28.453 20.169 -2.157 1.00 42.94 122 LYS A N 1
ATOM 1001 C CA . LYS A 1 122 ? 29.303 21.348 -2.010 1.00 42.94 122 LYS A CA 1
ATOM 1002 C C . LYS A 1 122 ? 29.334 21.978 -3.397 1.00 42.94 122 LYS A C 1
ATOM 1004 O O . LYS A 1 122 ? 29.931 21.400 -4.303 1.00 42.94 122 LYS A O 1
ATOM 1009 N N . GLY A 1 123 ? 28.591 23.069 -3.570 1.00 35.94 123 GLY A N 1
ATOM 1010 C CA . GLY A 1 123 ? 28.724 23.907 -4.755 1.00 35.94 123 GLY A CA 1
ATOM 1011 C C . GLY A 1 123 ? 30.201 24.240 -4.952 1.00 35.94 123 GLY A C 1
ATOM 1012 O O . GLY A 1 123 ? 30.892 24.553 -3.980 1.00 35.94 123 GLY A O 1
ATOM 1013 N N . LYS A 1 124 ? 30.678 24.059 -6.181 1.00 34.94 124 LYS A N 1
ATOM 1014 C CA . LYS A 1 124 ? 31.837 24.801 -6.664 1.00 34.94 124 LYS A CA 1
ATOM 1015 C C . LYS A 1 124 ? 31.395 26.224 -6.960 1.00 34.94 124 LYS A C 1
ATOM 1017 O O . LYS A 1 124 ? 30.236 26.366 -7.413 1.00 34.94 124 LYS A O 1
#

Secondary structure (DSSP, 8-state):
----S----S-----TT-HHHHHHHHHHHHHHTT-S---S-S-HHHHHHHHHHHHHHTS--TT---PEEEE--TTT-TTSPPPBSS-SS--EEEE-TTS----EE-SB---S-SSS--------